Protein AF-X1CYS6-F1 (afdb_monomer)

Secondary structure (DSSP, 8-state):
-HHHHT--HHHHHHHHHTSPPHHHHHHT-S-----SS-HHHHHHHHHHHHHHHHHT--

Solvent-accessible surface area (backbone atoms only — not comparable to full-atom values): 3690 Å² total; per-residue (Å²): 96,37,88,82,68,75,43,53,72,67,59,39,49,52,59,55,68,75,43,79,56,68,75,59,53,56,76,74,45,96,73,86,80,70,73,88,66,56,70,67,60,32,50,52,51,51,52,54,54,51,50,56,55,55,65,73,74,110

Organism: NCBI:txid412755

InterPro domains:
  IPR001977 Dephospho-CoA kinase [PF01121] (1-40)
  IPR001977 Dephospho-CoA kinase [PS51219] (1-58)
  IPR027417 P-loop containing nucleoside triphosphate hydrolase [G3DSA:3.40.50.300] (1-57)
  IPR027417 P-loop containing nucleoside triphosphate hydrolase [SSF52540] (2-52)

Sequence (58 aa):
LVKRDNLSKEEALQRIKSQMPMKEKIKMADYVIDNSSSLDKTKEQVKKIWQSIVSSIS

Structure (mmCIF, N/CA/C/O backbone):
data_AF-X1CYS6-F1
#
_entry.id   AF-X1CYS6-F1
#
loop_
_atom_site.group_PDB
_atom_site.id
_atom_site.type_symbol
_atom_site.label_atom_id
_atom_site.label_alt_id
_atom_site.label_comp_id
_atom_site.label_asym_id
_atom_site.label_entity_id
_atom_site.label_seq_id
_atom_site.pdbx_PDB_ins_code
_atom_site.Cartn_x
_atom_site.Cartn_y
_atom_site.Cartn_z
_atom_site.occupancy
_atom_site.B_iso_or_equiv
_atom_site.auth_seq_id
_atom_site.auth_comp_id
_atom_site.auth_asym_id
_atom_site.auth_atom_id
_atom_site.pdbx_PDB_model_num
ATOM 1 N N . LEU A 1 1 ? 2.201 2.187 -11.371 1.00 82.44 1 LEU A N 1
ATOM 2 C CA . LEU A 1 1 ? 2.694 3.363 -12.120 1.00 82.44 1 LEU A CA 1
ATOM 3 C C . LEU A 1 1 ? 2.660 3.076 -13.613 1.00 82.44 1 LEU A C 1
ATOM 5 O O . LEU A 1 1 ? 1.665 3.435 -14.209 1.00 82.44 1 LEU A O 1
ATOM 9 N N . VAL A 1 2 ? 3.603 2.311 -14.177 1.00 89.56 2 VAL A N 1
ATOM 10 C CA . VAL A 1 2 ? 3.685 1.991 -15.626 1.00 89.56 2 VAL A CA 1
ATOM 11 C C . VAL A 1 2 ? 2.335 1.658 -16.282 1.00 89.56 2 VAL A C 1
ATOM 13 O O . VAL A 1 2 ? 1.867 2.425 -17.107 1.00 89.56 2 VAL A O 1
ATOM 16 N N . LYS A 1 3 ? 1.659 0.572 -15.873 1.00 90.12 3 LYS A N 1
ATOM 17 C CA . LYS A 1 3 ? 0.393 0.143 -16.507 1.00 90.12 3 LYS A CA 1
ATOM 18 C C . LYS A 1 3 ? -0.799 1.070 -16.247 1.00 90.12 3 LYS A C 1
ATOM 20 O O . LYS A 1 3 ? -1.700 1.140 -17.066 1.00 90.12 3 LYS A O 1
ATOM 25 N N . ARG A 1 4 ? -0.828 1.725 -15.084 1.00 90.12 4 ARG A N 1
ATOM 26 C CA . ARG A 1 4 ? -1.953 2.578 -14.663 1.00 90.12 4 ARG A CA 1
ATOM 27 C C . ARG A 1 4 ? -1.887 3.951 -15.329 1.00 90.12 4 ARG A C 1
ATOM 29 O O . ARG A 1 4 ? -2.907 4.481 -15.734 1.00 90.12 4 ARG A O 1
ATOM 36 N N . ASP A 1 5 ? -0.678 4.497 -15.415 1.00 90.19 5 ASP A N 1
ATOM 37 C CA . ASP A 1 5 ? -0.411 5.879 -15.816 1.00 90.19 5 ASP A CA 1
ATOM 38 C C . ASP A 1 5 ? 0.240 5.961 -17.212 1.00 90.19 5 ASP A C 1
ATOM 40 O O . ASP A 1 5 ? 0.649 7.039 -17.626 1.00 90.19 5 ASP A O 1
ATOM 44 N N . ASN A 1 6 ? 0.379 4.823 -17.903 1.00 92.56 6 ASN A N 1
ATOM 45 C CA . ASN A 1 6 ? 1.026 4.668 -19.210 1.00 92.56 6 ASN A CA 1
ATOM 46 C C . ASN A 1 6 ? 2.434 5.296 -19.304 1.00 92.56 6 ASN A C 1
ATOM 48 O O . ASN A 1 6 ? 2.758 5.981 -20.269 1.00 92.56 6 ASN A O 1
ATOM 52 N N . LEU A 1 7 ? 3.262 5.075 -18.277 1.00 93.38 7 LEU A N 1
ATOM 53 C CA . LEU A 1 7 ? 4.619 5.636 -18.174 1.00 93.38 7 LEU A CA 1
ATOM 54 C C . LEU A 1 7 ? 5.681 4.667 -18.687 1.00 93.38 7 LEU A C 1
ATOM 56 O O . LEU A 1 7 ? 5.554 3.456 -18.492 1.00 93.38 7 LEU A O 1
ATOM 60 N N . SER A 1 8 ? 6.793 5.202 -19.189 1.00 95.31 8 SER A N 1
ATOM 61 C CA . SER A 1 8 ? 8.035 4.438 -19.327 1.00 95.31 8 SER A CA 1
ATOM 62 C C . SER A 1 8 ? 8.560 3.962 -17.964 1.00 95.31 8 SER A C 1
ATOM 64 O O . SER A 1 8 ? 8.179 4.453 -16.889 1.00 95.31 8 SER A O 1
ATOM 66 N N . LYS A 1 9 ? 9.459 2.974 -17.987 1.00 93.69 9 LYS A N 1
ATOM 67 C CA . LYS A 1 9 ? 10.093 2.451 -16.770 1.00 93.69 9 LYS A CA 1
ATOM 68 C C . LYS A 1 9 ? 10.917 3.540 -16.080 1.00 93.69 9 LYS A C 1
ATOM 70 O O . LYS A 1 9 ? 10.892 3.649 -14.855 1.00 93.69 9 LYS A O 1
ATOM 75 N N . GLU A 1 10 ? 11.606 4.354 -16.868 1.00 95.19 10 GLU A N 1
ATOM 76 C CA . GLU A 1 10 ? 12.459 5.452 -16.433 1.00 95.19 10 GLU A CA 1
ATOM 77 C C . GLU A 1 10 ? 11.631 6.531 -15.725 1.00 95.19 10 GLU A C 1
ATOM 79 O O . GLU A 1 10 ? 11.958 6.915 -14.601 1.00 95.19 10 GLU A O 1
ATOM 84 N N . GLU A 1 11 ? 10.505 6.950 -16.309 1.00 95.19 11 GLU A N 1
ATOM 85 C CA . GLU A 1 11 ? 9.579 7.911 -15.691 1.00 95.19 11 GLU A CA 1
ATOM 86 C C . GLU A 1 11 ? 8.967 7.373 -14.392 1.00 95.19 11 GLU A C 1
ATOM 88 O O . GLU A 1 11 ? 8.869 8.095 -13.396 1.00 95.19 11 GLU A O 1
ATOM 93 N N . ALA A 1 12 ? 8.585 6.092 -14.360 1.00 93.56 12 ALA A N 1
ATOM 94 C CA . ALA A 1 12 ? 8.075 5.464 -13.145 1.00 93.56 12 ALA A CA 1
ATOM 95 C C . ALA A 1 12 ? 9.132 5.442 -12.026 1.00 93.56 12 ALA A C 1
ATOM 97 O O . ALA A 1 12 ? 8.801 5.714 -10.872 1.00 93.56 12 ALA A O 1
ATOM 98 N N . LEU A 1 13 ? 10.398 5.164 -12.355 1.00 93.38 13 LEU A N 1
ATOM 99 C CA . LEU A 1 13 ? 11.504 5.189 -11.396 1.00 93.38 13 LEU A CA 1
ATOM 100 C C . LEU A 1 13 ? 11.800 6.602 -10.892 1.00 93.38 13 LEU A C 1
ATOM 102 O O . LEU A 1 13 ? 12.021 6.770 -9.694 1.00 93.38 13 LEU A O 1
ATOM 106 N N . GLN A 1 14 ? 11.770 7.613 -11.764 1.00 94.19 14 GLN A N 1
ATOM 107 C CA . GLN A 1 14 ? 11.929 9.012 -11.351 1.00 94.19 14 GLN A CA 1
ATOM 108 C C . GLN A 1 14 ? 10.836 9.426 -10.359 1.00 94.19 14 GLN A C 1
ATOM 110 O O . GLN A 1 14 ? 11.141 9.980 -9.305 1.00 94.19 14 GLN A O 1
ATOM 115 N N . ARG A 1 15 ? 9.575 9.053 -10.620 1.00 93.12 15 ARG A N 1
ATOM 116 C CA . ARG A 1 15 ? 8.457 9.310 -9.693 1.00 93.12 15 ARG A CA 1
ATOM 117 C C . ARG A 1 15 ? 8.575 8.574 -8.361 1.00 93.12 15 ARG A C 1
ATOM 119 O O . ARG A 1 15 ? 8.066 9.068 -7.361 1.00 93.12 15 ARG A O 1
ATOM 126 N N . ILE A 1 16 ? 9.180 7.386 -8.334 1.00 91.38 16 ILE A N 1
ATOM 127 C CA . ILE A 1 16 ? 9.445 6.666 -7.078 1.00 91.38 16 ILE A CA 1
ATOM 128 C C . ILE A 1 16 ? 10.546 7.383 -6.294 1.00 91.38 16 ILE A C 1
ATOM 130 O O . ILE A 1 16 ? 10.401 7.586 -5.094 1.00 91.38 16 ILE A O 1
ATOM 134 N N . LYS A 1 17 ? 11.625 7.796 -6.969 1.00 92.00 17 LYS A N 1
ATOM 135 C CA . LYS A 1 17 ? 12.765 8.485 -6.345 1.00 92.00 17 LYS A CA 1
ATOM 136 C C . LYS A 1 17 ? 12.418 9.876 -5.817 1.00 92.00 17 LYS A C 1
ATOM 138 O O . LYS A 1 17 ? 13.042 10.318 -4.863 1.00 92.00 17 LYS A O 1
ATOM 143 N N . SER A 1 18 ? 11.445 10.558 -6.421 1.00 91.81 18 SER A N 1
ATOM 144 C CA . SER A 1 18 ? 10.985 11.872 -5.957 1.00 91.81 18 SER A CA 1
ATOM 145 C C . SER A 1 18 ? 10.085 11.800 -4.720 1.00 91.81 18 SER A C 1
ATOM 147 O O . SER A 1 18 ? 9.735 12.835 -4.160 1.00 91.81 18 SER A O 1
ATOM 149 N N . GLN A 1 19 ? 9.644 10.606 -4.323 1.00 90.56 19 GLN A N 1
ATOM 150 C CA . GLN A 1 19 ? 8.838 10.406 -3.124 1.00 90.56 19 GLN A CA 1
ATOM 151 C C . GLN A 1 19 ? 9.732 10.108 -1.920 1.00 90.56 19 GLN A C 1
ATOM 153 O O . GLN A 1 19 ? 10.826 9.563 -2.056 1.00 90.56 19 GLN A O 1
ATOM 158 N N . MET A 1 20 ? 9.230 10.413 -0.722 1.00 91.19 20 MET A N 1
ATOM 159 C CA . MET A 1 20 ? 9.850 9.958 0.522 1.00 91.19 20 MET A CA 1
ATOM 160 C C . MET A 1 20 ? 9.975 8.422 0.520 1.00 91.19 20 MET A C 1
ATOM 162 O O . MET A 1 20 ? 9.016 7.739 0.134 1.00 91.19 20 MET A O 1
ATOM 166 N N . PRO A 1 21 ? 11.104 7.857 0.988 1.00 93.62 21 PRO A N 1
ATOM 167 C CA . PRO A 1 21 ? 11.252 6.418 1.143 1.00 93.6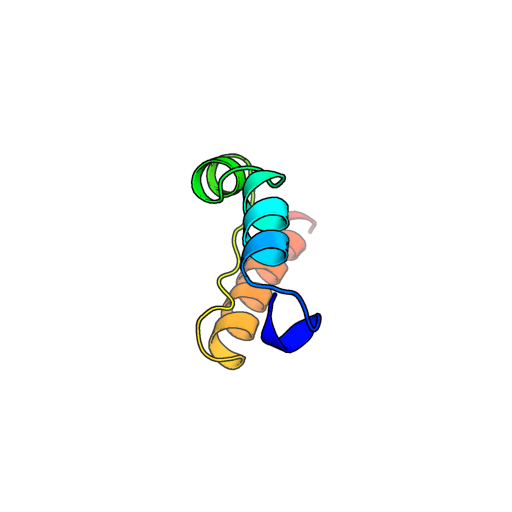2 21 PRO A CA 1
ATOM 168 C C . PRO A 1 21 ? 10.110 5.820 1.968 1.00 93.62 21 PRO A C 1
ATOM 170 O O . PRO A 1 21 ? 9.771 6.319 3.040 1.00 93.62 21 PRO A O 1
ATOM 173 N N . MET A 1 22 ? 9.547 4.699 1.510 1.00 90.62 22 MET A N 1
ATOM 174 C CA . MET A 1 22 ? 8.390 4.069 2.164 1.00 90.62 22 MET A CA 1
ATOM 175 C C . MET A 1 22 ? 8.632 3.799 3.658 1.00 90.62 22 MET A C 1
ATOM 177 O O . MET A 1 22 ? 7.762 4.044 4.488 1.00 90.62 22 MET A O 1
ATOM 181 N N . LYS A 1 23 ? 9.841 3.345 4.012 1.00 93.19 23 LYS A N 1
ATOM 182 C CA . LYS A 1 23 ? 10.232 3.074 5.402 1.00 93.19 23 LYS A CA 1
ATOM 183 C C . LYS A 1 23 ? 10.207 4.332 6.274 1.00 93.19 23 LYS A C 1
ATOM 185 O O . LYS A 1 23 ? 9.872 4.241 7.447 1.00 93.19 23 LYS A O 1
ATOM 190 N N . GLU A 1 24 ? 10.573 5.483 5.722 1.00 94.31 24 GLU A N 1
ATOM 191 C CA . GLU A 1 24 ? 10.547 6.758 6.445 1.00 94.31 24 GLU A CA 1
ATOM 192 C C . GLU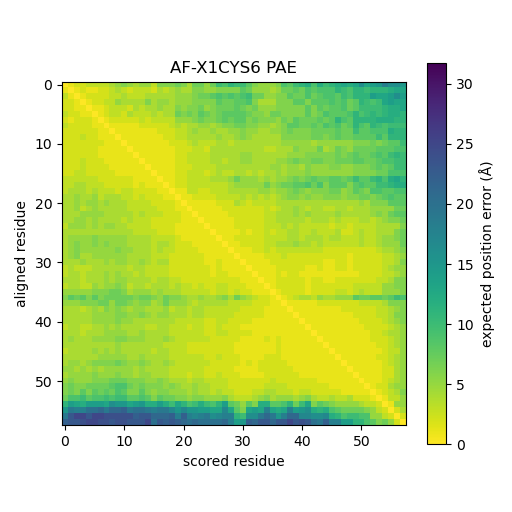 A 1 24 ? 9.122 7.278 6.574 1.00 94.31 24 GLU A C 1
ATOM 194 O O . GLU A 1 24 ? 8.705 7.645 7.668 1.00 94.31 24 GLU A O 1
ATOM 199 N N . LYS A 1 25 ? 8.336 7.173 5.499 1.00 93.56 25 LYS A N 1
ATOM 200 C CA . LYS A 1 25 ? 6.915 7.521 5.510 1.00 93.56 25 LYS A CA 1
ATOM 201 C C . LYS A 1 25 ? 6.141 6.746 6.579 1.00 93.56 25 LYS A C 1
ATOM 203 O O . LYS A 1 25 ? 5.330 7.332 7.284 1.00 93.56 25 LYS A O 1
ATOM 208 N N . ILE A 1 26 ? 6.418 5.447 6.723 1.00 94.69 26 ILE A N 1
ATOM 209 C CA . ILE A 1 26 ? 5.801 4.592 7.750 1.00 94.69 26 ILE A CA 1
ATOM 210 C C . ILE A 1 26 ? 6.167 5.056 9.163 1.00 94.69 26 ILE A C 1
ATOM 212 O O . ILE A 1 26 ? 5.301 5.076 10.028 1.00 94.69 26 ILE A O 1
ATOM 216 N N . LYS A 1 27 ? 7.421 5.458 9.406 1.00 95.06 27 LYS A N 1
ATOM 217 C CA . LYS A 1 27 ? 7.857 5.928 10.734 1.00 95.06 27 LYS A CA 1
ATOM 218 C C . LYS A 1 27 ? 7.129 7.190 11.198 1.00 95.06 27 LYS A C 1
ATOM 220 O O . LYS A 1 27 ? 7.061 7.425 12.396 1.00 95.06 27 LYS A O 1
ATOM 225 N N . MET A 1 28 ? 6.655 8.008 10.263 1.00 94.31 28 MET A N 1
ATOM 226 C CA . MET A 1 28 ? 5.982 9.275 10.552 1.00 94.31 28 MET A CA 1
ATOM 227 C C . MET A 1 28 ? 4.456 9.151 10.630 1.00 94.31 28 MET A C 1
ATOM 229 O O . MET A 1 28 ? 3.794 10.140 10.919 1.00 94.31 28 MET A O 1
ATOM 233 N N . ALA A 1 29 ? 3.888 7.988 10.307 1.00 95.56 29 ALA A N 1
ATOM 234 C CA . ALA A 1 29 ? 2.446 7.824 10.206 1.00 95.56 29 ALA A CA 1
ATOM 235 C C . ALA A 1 29 ? 1.835 7.377 11.539 1.00 95.56 29 ALA A C 1
ATOM 237 O O . ALA A 1 29 ? 2.318 6.425 12.147 1.00 95.56 29 ALA A O 1
ATOM 238 N N . ASP A 1 30 ? 0.717 7.992 11.931 1.00 96.38 30 ASP A N 1
ATOM 239 C CA . ASP A 1 30 ? -0.086 7.533 13.075 1.00 96.38 30 ASP A CA 1
ATOM 240 C C . ASP A 1 30 ? -0.724 6.163 12.802 1.00 96.38 30 ASP A C 1
ATOM 242 O O . ASP A 1 30 ? -0.834 5.314 13.684 1.00 96.38 30 ASP A O 1
ATOM 246 N N . TYR A 1 31 ? -1.113 5.931 11.544 1.00 96.00 31 TYR A N 1
ATOM 247 C CA . TYR A 1 31 ? -1.720 4.687 11.085 1.00 96.00 31 TYR A CA 1
ATOM 248 C C . TYR A 1 31 ? -1.218 4.311 9.689 1.00 96.00 31 TYR A C 1
ATOM 250 O O . TYR A 1 31 ? -1.009 5.167 8.827 1.00 96.00 31 TYR A O 1
ATOM 258 N N . VAL A 1 32 ? -1.086 3.008 9.439 1.00 96.12 32 VAL A N 1
ATOM 259 C CA . VAL A 1 32 ? -0.694 2.448 8.138 1.00 96.12 32 VAL A CA 1
ATOM 260 C C . VAL A 1 32 ? -1.756 1.455 7.678 1.00 96.12 32 VAL A C 1
ATOM 262 O O . VAL A 1 32 ? -2.175 0.593 8.447 1.00 96.12 32 VAL A O 1
ATOM 265 N N . ILE A 1 33 ? -2.174 1.569 6.416 1.00 97.00 33 ILE A N 1
ATOM 266 C CA . ILE A 1 33 ? -3.099 0.634 5.765 1.00 97.00 33 ILE A CA 1
ATOM 267 C C . ILE A 1 33 ? -2.369 -0.033 4.600 1.00 97.00 33 ILE A C 1
ATOM 269 O O . ILE A 1 33 ? -1.961 0.642 3.653 1.00 97.00 33 ILE A O 1
ATOM 273 N N . ASP A 1 34 ? -2.236 -1.357 4.656 1.00 95.50 34 ASP A N 1
ATOM 274 C CA . ASP A 1 34 ? -1.676 -2.158 3.571 1.00 95.50 34 ASP A CA 1
ATOM 275 C C . ASP A 1 34 ? -2.764 -2.531 2.550 1.00 95.50 34 ASP A C 1
ATOM 277 O O . ASP A 1 34 ? -3.766 -3.184 2.872 1.00 95.50 34 ASP A O 1
ATOM 281 N N . ASN A 1 35 ? -2.559 -2.106 1.302 1.00 95.62 35 ASN A N 1
ATOM 282 C CA . ASN A 1 35 ? -3.435 -2.375 0.163 1.00 95.62 35 ASN A CA 1
ATOM 283 C C . ASN A 1 35 ? -2.839 -3.364 -0.854 1.00 95.62 35 ASN A C 1
ATOM 285 O O . ASN A 1 35 ? -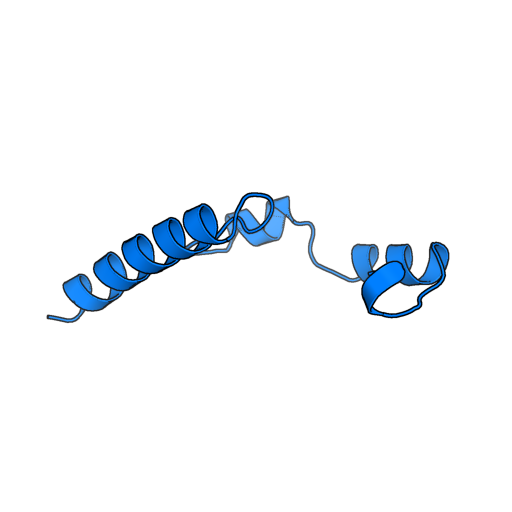3.363 -3.485 -1.959 1.00 95.62 35 ASN A O 1
ATOM 289 N N . SER A 1 36 ? -1.749 -4.052 -0.506 1.00 95.44 36 SER A N 1
ATOM 290 C CA . SER A 1 36 ? -1.083 -5.029 -1.378 1.00 95.44 36 SER A CA 1
ATOM 291 C C . SER A 1 36 ? -1.789 -6.391 -1.441 1.00 95.44 36 SER A C 1
ATOM 293 O O . SER A 1 36 ? -1.479 -7.205 -2.310 1.00 95.44 36 SER A O 1
ATOM 295 N N . SER A 1 37 ? -2.742 -6.641 -0.537 1.00 93.88 37 SER A N 1
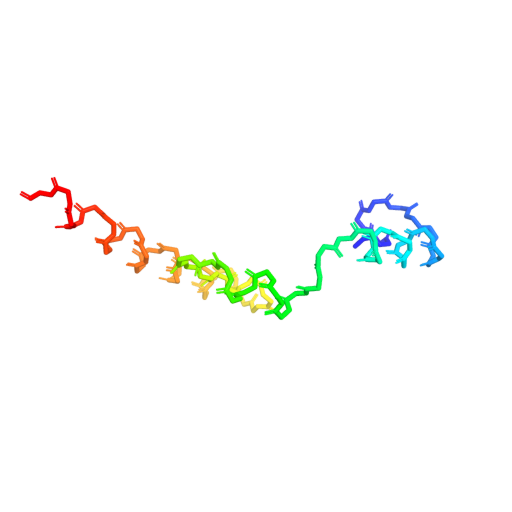ATOM 296 C CA . SER A 1 37 ? -3.522 -7.881 -0.447 1.00 93.88 37 SER A CA 1
ATOM 297 C 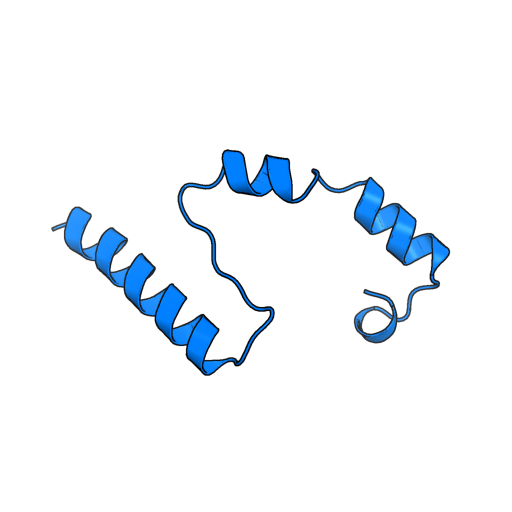C . SER A 1 37 ? -4.922 -7.726 -1.073 1.00 93.88 37 SER A C 1
ATOM 299 O O . SER A 1 37 ? -5.142 -6.925 -1.978 1.00 93.88 37 SER A O 1
ATOM 301 N N . SER A 1 38 ? -5.890 -8.520 -0.612 1.00 97.50 38 SER A N 1
ATOM 302 C CA . SER A 1 38 ? -7.287 -8.425 -1.040 1.00 97.50 38 SER A CA 1
ATOM 303 C C . SER A 1 38 ? -7.967 -7.148 -0.537 1.00 97.50 38 SER A C 1
ATOM 305 O O . SER A 1 38 ? -7.661 -6.629 0.539 1.00 97.50 38 SER A O 1
ATOM 307 N N . LEU A 1 39 ? -8.977 -6.699 -1.285 1.00 97.69 39 LEU A N 1
ATOM 308 C CA . LEU A 1 39 ? -9.812 -5.559 -0.909 1.00 97.69 39 LEU A CA 1
ATOM 309 C C . LEU A 1 39 ? -10.460 -5.744 0.473 1.00 97.69 39 LEU A C 1
ATOM 311 O O . LEU A 1 39 ? -10.578 -4.783 1.230 1.00 97.69 39 LEU A O 1
ATOM 315 N N . ASP A 1 40 ? -10.850 -6.970 0.822 1.00 98.00 40 ASP A N 1
ATOM 316 C CA . ASP A 1 40 ? -11.472 -7.261 2.116 1.00 98.00 40 ASP A CA 1
ATOM 317 C C . ASP A 1 40 ? -10.490 -7.078 3.275 1.00 98.00 40 ASP A C 1
ATOM 319 O O . ASP A 1 40 ? -10.858 -6.512 4.305 1.00 98.00 40 ASP A O 1
ATOM 323 N N . LYS A 1 41 ? -9.213 -7.435 3.085 1.00 97.62 41 LYS A N 1
ATOM 324 C CA . LYS A 1 41 ? -8.157 -7.148 4.068 1.00 97.62 41 LYS A CA 1
ATOM 325 C C . LYS A 1 41 ? -7.911 -5.656 4.237 1.00 97.62 41 LYS A C 1
ATOM 327 O O . LYS A 1 41 ? -7.666 -5.201 5.354 1.00 97.62 41 LYS A O 1
ATOM 332 N N . THR A 1 42 ? -8.006 -4.879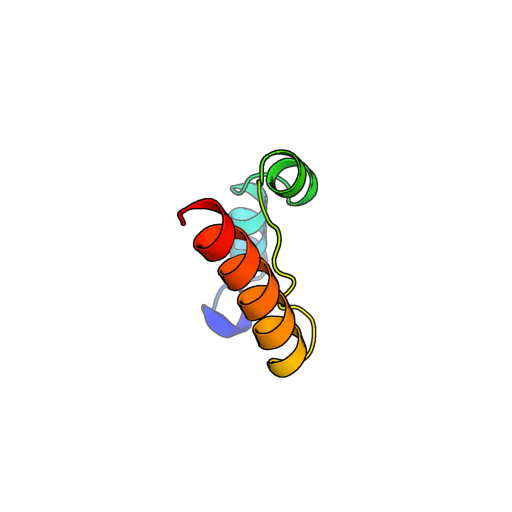 3.163 1.00 97.94 42 THR A N 1
ATOM 333 C CA . THR A 1 42 ? -7.927 -3.416 3.250 1.00 97.94 42 THR A CA 1
ATOM 334 C C . THR A 1 42 ? -9.131 -2.839 3.997 1.00 97.94 42 THR A C 1
ATOM 336 O O . THR A 1 42 ? -8.950 -2.025 4.901 1.00 97.94 42 THR A O 1
ATOM 339 N N . LYS A 1 43 ? -10.356 -3.296 3.699 1.00 98.06 43 LYS A N 1
ATOM 340 C CA . LYS A 1 43 ? -11.579 -2.867 4.406 1.00 98.06 43 LYS A CA 1
ATOM 341 C C . LYS A 1 43 ? -11.527 -3.187 5.900 1.00 98.06 43 LYS A C 1
ATOM 343 O O . LYS A 1 43 ? -11.935 -2.361 6.714 1.00 98.06 43 LYS A O 1
ATOM 348 N N . GLU A 1 44 ? -11.017 -4.363 6.263 1.00 97.75 44 GLU A N 1
ATOM 349 C CA . GLU A 1 44 ? -10.856 -4.782 7.657 1.00 97.75 44 GLU A CA 1
ATOM 350 C C . GLU A 1 44 ? -9.933 -3.822 8.430 1.00 97.75 44 GLU A C 1
ATOM 352 O O . GLU A 1 44 ? -10.296 -3.359 9.511 1.00 97.75 44 GLU A O 1
ATOM 357 N N . GLN A 1 45 ? -8.774 -3.474 7.858 1.00 98.12 45 GLN A N 1
ATOM 358 C CA . GLN A 1 45 ? -7.831 -2.518 8.456 1.00 98.12 45 GLN A CA 1
ATOM 359 C C . GLN A 1 45 ? -8.454 -1.127 8.618 1.00 98.12 45 GLN A C 1
ATOM 361 O O . GLN A 1 45 ? -8.390 -0.547 9.701 1.00 98.12 45 GLN A O 1
ATOM 366 N N . VAL A 1 46 ? -9.114 -0.624 7.567 1.00 97.62 46 VAL A N 1
ATOM 367 C CA . VAL A 1 46 ? -9.802 0.677 7.589 1.00 97.62 46 VAL A CA 1
ATOM 368 C C . VAL A 1 46 ? -10.847 0.720 8.699 1.00 97.62 46 VAL A C 1
ATOM 370 O O . VAL A 1 46 ? -10.868 1.669 9.478 1.00 97.62 46 VAL A O 1
ATOM 373 N N . LYS A 1 47 ? -11.693 -0.312 8.810 1.00 97.62 47 LYS A N 1
ATOM 374 C CA . LYS A 1 47 ? -12.747 -0.364 9.831 1.00 97.62 47 LYS A CA 1
ATOM 375 C C . LYS A 1 47 ? -12.168 -0.333 11.247 1.00 97.62 47 LYS A C 1
ATOM 377 O O . LYS A 1 47 ? -12.694 0.396 12.082 1.00 97.62 47 LYS A O 1
ATOM 382 N N . LYS A 1 48 ? -11.091 -1.084 11.507 1.00 96.38 48 LYS A N 1
ATOM 383 C CA . LYS A 1 48 ? -10.425 -1.109 12.821 1.00 96.38 48 LYS A CA 1
ATOM 384 C C . LYS A 1 48 ? -9.878 0.266 13.211 1.00 96.38 48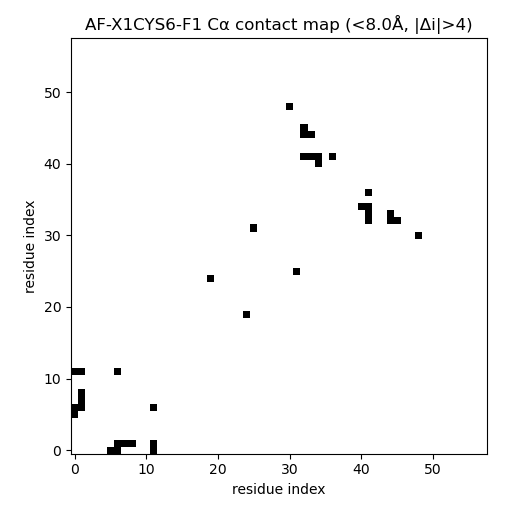 LYS A C 1
ATOM 386 O O . LYS A 1 48 ? -10.142 0.724 14.317 1.00 96.38 48 LYS A O 1
ATOM 391 N N . ILE A 1 49 ? -9.174 0.932 12.295 1.00 96.88 49 ILE A N 1
ATOM 392 C CA . ILE A 1 49 ? -8.608 2.271 12.531 1.00 96.88 49 ILE A CA 1
ATOM 393 C C . ILE A 1 49 ? -9.721 3.311 12.705 1.00 96.88 49 ILE A C 1
ATOM 395 O O . ILE A 1 49 ? -9.676 4.141 13.606 1.00 96.88 49 ILE A O 1
ATOM 399 N N . TRP A 1 50 ? -10.762 3.257 11.873 1.00 96.81 50 TRP A N 1
ATOM 400 C CA . TRP A 1 50 ? -11.899 4.168 11.998 1.00 96.81 50 TRP A CA 1
ATOM 401 C C . TRP A 1 50 ? -12.579 4.047 13.366 1.00 96.81 50 TRP A C 1
ATOM 403 O O . TRP A 1 50 ? -12.868 5.055 14.006 1.00 96.81 50 TRP A O 1
ATOM 413 N N . GLN A 1 51 ? -12.791 2.816 13.838 1.00 96.06 51 GLN A N 1
ATOM 414 C CA . GLN A 1 51 ? -13.359 2.565 15.161 1.00 96.06 51 GLN A CA 1
ATOM 415 C C . GLN A 1 51 ? -12.471 3.116 16.280 1.00 96.06 51 GLN A C 1
ATOM 417 O O . GLN A 1 51 ? -13.005 3.756 17.180 1.00 96.06 51 GLN A O 1
ATOM 422 N N . SER A 1 52 ? -11.144 2.941 16.217 1.00 93.56 52 SER A N 1
ATOM 423 C CA . SER A 1 52 ? -10.254 3.499 17.244 1.00 93.56 52 SER A CA 1
ATOM 424 C C . SER A 1 52 ? -10.303 5.025 17.278 1.00 93.56 52 SER A C 1
ATOM 426 O O . SER A 1 52 ? -10.334 5.598 18.357 1.00 93.56 52 SER A O 1
ATOM 428 N N . ILE A 1 53 ? -10.374 5.682 16.118 1.00 94.94 53 ILE A N 1
ATOM 429 C CA . ILE A 1 53 ? -10.451 7.147 16.038 1.00 94.94 53 ILE A CA 1
ATOM 430 C C . ILE A 1 53 ? -11.785 7.657 16.593 1.00 94.94 53 ILE A C 1
ATOM 432 O O . ILE A 1 53 ? -11.796 8.566 17.416 1.00 94.94 53 ILE A O 1
ATOM 436 N N . VAL A 1 54 ? -12.912 7.072 16.176 1.00 94.31 54 VAL A N 1
ATOM 437 C CA . VAL A 1 54 ? -14.244 7.541 16.594 1.00 94.31 54 VAL A CA 1
ATOM 438 C C . VAL A 1 54 ? -14.507 7.263 18.076 1.00 94.31 54 V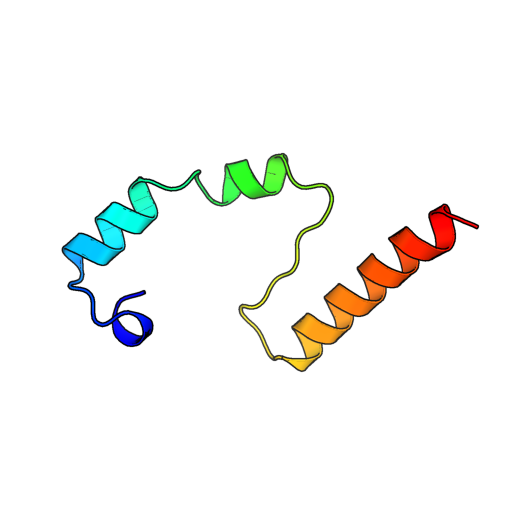AL A C 1
ATOM 440 O O . VAL A 1 54 ? -15.073 8.114 18.757 1.00 94.31 54 VAL A O 1
ATOM 443 N N . SER A 1 55 ? -14.065 6.117 18.604 1.00 85.38 55 SER A N 1
ATOM 444 C CA . SER A 1 55 ? -14.208 5.799 20.031 1.00 85.38 55 SER A C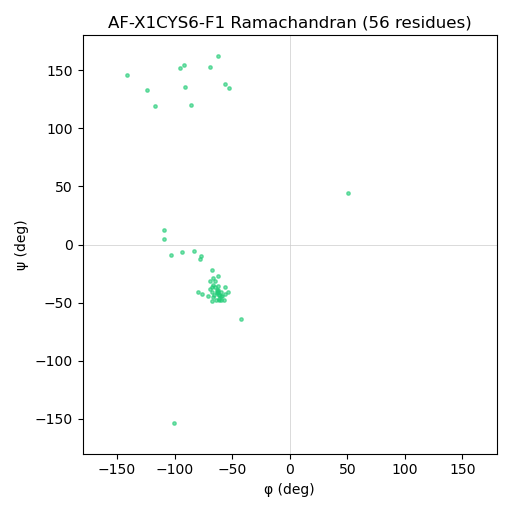A 1
ATOM 445 C C . SER A 1 55 ? -13.366 6.690 20.945 1.00 85.38 55 SER A C 1
ATOM 447 O O . SER A 1 55 ? -13.702 6.815 22.113 1.00 85.38 55 SER A O 1
ATOM 449 N N . SER A 1 56 ? -12.298 7.315 20.442 1.00 73.19 56 SER A N 1
ATOM 450 C CA . SER A 1 56 ? -11.485 8.271 21.209 1.00 73.19 56 SER A CA 1
ATOM 451 C C . SER A 1 56 ? -12.047 9.699 21.227 1.00 73.19 56 SER A C 1
ATOM 453 O O . SER A 1 56 ? -11.478 10.555 21.898 1.00 73.19 56 SER A O 1
ATOM 455 N N . ILE A 1 57 ? -13.122 9.972 20.477 1.00 64.62 57 ILE A N 1
ATOM 456 C CA . ILE A 1 57 ? -13.757 11.299 20.368 1.00 64.62 57 ILE A CA 1
ATOM 457 C C . ILE A 1 57 ? -15.060 11.374 21.197 1.00 64.62 57 ILE A C 1
ATOM 459 O O . ILE A 1 57 ? -15.620 12.457 21.359 1.00 64.62 57 ILE A O 1
ATOM 463 N N . SER A 1 58 ? -15.543 10.243 21.728 1.00 50.84 58 SER A N 1
ATOM 464 C CA . SER A 1 58 ? -16.695 10.164 22.650 1.00 50.84 58 SER A CA 1
ATOM 465 C C . SER A 1 58 ? -16.244 10.111 24.103 1.00 50.84 58 SER A C 1
ATOM 467 O O . SER A 1 58 ? -16.957 10.700 24.941 1.00 50.84 58 SER A O 1
#

Mean predicted aligned error: 4.59 Å

pLDDT: mean 92.6, std 7.86, range [50.84, 98.12]

Foldseek 3Di:
DCVVVVDDPVVVVVVQVPDDDPVVVVVPDPDDADPPDDPVSSVVRVVVVVVVVVVVVD

Radius of gyration: 15.75 Å; Cα contacts (8 Å, |Δi|>4): 19; chains: 1; bounding box: 30×20×42 Å